Protein AF-A0AA88W3F8-F1 (afdb_monomer_lite)

Organism: NCBI:txid1293975

Foldseek 3Di:
DQAPVLVVVLVVLCPDPVCVVQVQLPPEEEDAAEPLQQPFPDPDPPTHHYPNCVDPSLQSHAYEYPYDDPPDDRYD

Secondary structure (DSSP, 8-state):
-TTHHHHHHHHHHHTSHHHHHHTTTT-EEE-SS-GGGG---SS-TTSSS-SGGGSHHHHTSEEE-SS--TT-SSB-

Radius of gyration: 12.28 Å; chains: 1; bounding box: 29×20×34 Å

Structure (mmCIF, N/CA/C/O backbone):
data_AF-A0AA88W3F8-F1
#
_entry.id   AF-A0AA88W3F8-F1
#
loop_
_atom_site.group_PDB
_atom_site.id
_atom_site.type_symbol
_atom_site.label_atom_id
_atom_site.label_alt_id
_atom_site.label_comp_id
_atom_site.label_asym_id
_atom_site.label_entity_id
_atom_site.label_seq_id
_atom_site.pdbx_PDB_ins_code
_atom_site.Cartn_x
_atom_site.Cartn_y
_atom_site.Cartn_z
_atom_site.occupancy
_atom_site.B_iso_or_equiv
_atom_site.auth_seq_id
_atom_site.auth_comp_id
_atom_site.auth_asym_id
_atom_site.auth_atom_id
_atom_site.pdbx_PDB_model_num
ATOM 1 N N . MET A 1 1 ? -2.899 -3.574 -17.186 1.00 62.72 1 MET A N 1
ATOM 2 C CA . MET A 1 1 ? -3.252 -4.851 -16.470 1.00 62.72 1 MET A CA 1
ATOM 3 C C . MET A 1 1 ? -2.583 -5.014 -15.088 1.00 62.72 1 MET A C 1
ATOM 5 O O . MET A 1 1 ? -3.110 -5.737 -14.249 1.00 62.72 1 MET A O 1
ATOM 9 N N . ARG A 1 2 ? -1.445 -4.351 -14.819 1.00 79.38 2 ARG A N 1
ATOM 10 C CA . ARG A 1 2 ? -0.635 -4.539 -13.592 1.00 79.38 2 ARG A CA 1
ATOM 11 C C . ARG A 1 2 ? -1.248 -3.995 -12.291 1.00 79.38 2 ARG A C 1
ATOM 13 O O . ARG A 1 2 ? -0.847 -4.438 -11.222 1.00 79.38 2 ARG A O 1
ATOM 20 N N . ASP A 1 3 ? -2.227 -3.096 -12.376 1.00 88.06 3 ASP A N 1
ATOM 21 C CA . ASP A 1 3 ? -2.851 -2.473 -11.197 1.00 88.06 3 ASP A CA 1
ATOM 22 C C . ASP A 1 3 ? -4.018 -3.281 -10.608 1.00 88.06 3 ASP A C 1
ATOM 24 O O . ASP A 1 3 ? -4.412 -3.038 -9.471 1.00 88.06 3 ASP A O 1
ATOM 28 N N . VAL A 1 4 ? -4.562 -4.254 -11.352 1.00 90.94 4 VAL A N 1
ATOM 29 C CA . VAL A 1 4 ? -5.780 -4.990 -10.958 1.00 90.94 4 VAL A CA 1
ATOM 30 C C . VAL A 1 4 ? -5.585 -5.709 -9.625 1.00 90.94 4 VAL A C 1
ATOM 32 O O . VAL A 1 4 ? -6.394 -5.543 -8.723 1.00 90.94 4 VAL A O 1
ATOM 35 N N . ALA A 1 5 ? -4.467 -6.419 -9.454 1.00 91.50 5 ALA A N 1
ATOM 36 C CA . ALA A 1 5 ? -4.177 -7.118 -8.203 1.00 91.50 5 ALA A CA 1
ATOM 37 C C . ALA A 1 5 ? -4.042 -6.158 -7.006 1.00 91.50 5 ALA A C 1
ATOM 39 O O . ALA A 1 5 ? -4.490 -6.477 -5.908 1.00 91.50 5 ALA A O 1
ATOM 40 N N . SER A 1 6 ? -3.458 -4.974 -7.215 1.00 92.75 6 SER A N 1
ATOM 41 C CA . SER A 1 6 ? -3.318 -3.954 -6.170 1.00 92.75 6 SER A CA 1
ATOM 42 C C . SER A 1 6 ? -4.672 -3.373 -5.765 1.00 92.75 6 SER A C 1
ATOM 44 O O . SER A 1 6 ? -4.933 -3.187 -4.577 1.00 92.75 6 SER A O 1
ATOM 46 N N . LEU A 1 7 ? -5.545 -3.120 -6.744 1.00 94.50 7 LEU A N 1
ATOM 47 C CA . LEU A 1 7 ? -6.908 -2.648 -6.508 1.00 94.50 7 LEU A CA 1
ATOM 48 C C . LEU A 1 7 ? -7.751 -3.711 -5.801 1.00 94.50 7 LEU A C 1
ATOM 50 O O . LEU A 1 7 ? -8.423 -3.401 -4.822 1.00 94.50 7 LEU A O 1
ATOM 54 N N . ASP A 1 8 ? -7.687 -4.963 -6.251 1.00 95.81 8 ASP A N 1
ATOM 55 C CA . ASP A 1 8 ? -8.426 -6.072 -5.648 1.00 95.81 8 ASP A CA 1
ATOM 56 C C . ASP A 1 8 ? -7.985 -6.326 -4.204 1.00 95.81 8 ASP A C 1
ATOM 58 O O . ASP A 1 8 ? -8.830 -6.511 -3.326 1.00 95.81 8 ASP A O 1
ATOM 62 N N . LEU A 1 9 ? -6.676 -6.263 -3.934 1.00 94.38 9 LEU A N 1
ATOM 63 C CA . LEU A 1 9 ? -6.131 -6.363 -2.583 1.00 94.38 9 LEU A CA 1
ATOM 64 C C . LEU A 1 9 ? -6.713 -5.276 -1.676 1.00 94.38 9 LEU A C 1
ATOM 66 O O . LEU A 1 9 ? -7.303 -5.605 -0.648 1.00 94.38 9 LEU A O 1
ATOM 70 N N . VAL A 1 10 ? -6.596 -4.004 -2.064 1.00 95.00 10 VAL A N 1
ATOM 71 C CA . VAL A 1 10 ? -7.124 -2.881 -1.276 1.00 95.00 10 VAL A CA 1
ATOM 72 C C . VAL A 1 10 ? -8.633 -3.008 -1.072 1.00 95.00 10 VAL A C 1
ATOM 74 O O . VAL A 1 10 ? -9.093 -2.965 0.065 1.00 95.00 10 VAL A O 1
ATOM 77 N N . ASN A 1 11 ? -9.393 -3.290 -2.132 1.00 96.06 11 ASN A N 1
ATOM 78 C CA . ASN A 1 11 ? -10.840 -3.496 -2.050 1.00 96.06 11 ASN A CA 1
ATOM 79 C C . ASN A 1 11 ? -11.219 -4.639 -1.096 1.00 96.06 11 ASN A C 1
ATOM 81 O O . ASN A 1 11 ? -12.283 -4.607 -0.477 1.00 96.06 11 ASN A O 1
ATOM 85 N N . SER A 1 12 ? -10.394 -5.685 -1.009 1.00 95.25 12 SER A N 1
ATOM 86 C CA . SER A 1 12 ? -10.622 -6.805 -0.094 1.00 95.25 12 SER A CA 1
ATOM 87 C C . SER A 1 12 ? -10.318 -6.443 1.360 1.00 95.25 12 SER A C 1
ATOM 89 O O . SER A 1 12 ? -11.037 -6.897 2.249 1.00 95.25 12 SER A O 1
ATOM 91 N N . LEU A 1 13 ? -9.299 -5.608 1.595 1.00 94.50 13 LEU A N 1
ATOM 92 C CA . LEU A 1 13 ? -8.909 -5.125 2.918 1.00 94.50 13 LEU A CA 1
ATOM 93 C C . LEU A 1 13 ? -9.933 -4.132 3.461 1.00 94.50 13 LEU A C 1
ATOM 95 O O . LEU A 1 13 ? -10.411 -4.316 4.571 1.00 94.50 13 LEU A O 1
ATOM 99 N N . GLU A 1 14 ? -10.360 -3.154 2.662 1.00 95.44 14 GLU A N 1
ATOM 100 C CA . GLU A 1 14 ? -11.323 -2.129 3.091 1.00 95.44 14 GLU A CA 1
ATOM 101 C C . GLU A 1 14 ? -12.698 -2.704 3.475 1.00 95.44 14 GLU A C 1
ATOM 103 O O . GLU A 1 14 ? -13.446 -2.091 4.233 1.00 95.44 14 GLU A O 1
ATOM 108 N N . LYS A 1 15 ? -13.034 -3.904 2.984 1.00 96.62 15 LYS A N 1
ATOM 109 C CA . LYS A 1 15 ? -14.266 -4.629 3.342 1.00 96.62 15 LYS A CA 1
ATOM 110 C C . LYS A 1 15 ? -14.170 -5.389 4.664 1.00 96.62 15 LYS A C 1
ATOM 112 O O . LYS A 1 15 ? -15.184 -5.904 5.137 1.00 96.62 15 LYS A O 1
ATOM 117 N N . ARG A 1 16 ? -12.975 -5.527 5.239 1.00 95.56 16 ARG A N 1
ATOM 118 C CA . ARG A 1 16 ? -12.775 -6.203 6.522 1.00 95.56 16 ARG A CA 1
ATOM 119 C C . ARG A 1 16 ? -13.272 -5.302 7.655 1.00 95.56 16 ARG A C 1
ATOM 121 O O . ARG A 1 16 ? -12.943 -4.117 7.657 1.00 95.56 16 ARG A O 1
ATOM 128 N N . PRO A 1 17 ? -14.040 -5.818 8.631 1.00 96.00 17 PRO A N 1
ATOM 129 C CA . PRO A 1 17 ? -14.466 -5.008 9.772 1.00 96.00 17 PRO A CA 1
ATOM 130 C C . PRO A 1 17 ? -13.270 -4.429 10.541 1.00 96.00 17 PRO A C 1
ATOM 132 O O . PRO A 1 17 ? -13.350 -3.304 11.029 1.00 96.00 17 PRO A O 1
ATOM 135 N N . GLU A 1 18 ? -12.144 -5.143 10.575 1.00 95.94 18 GLU A N 1
ATOM 136 C CA . GLU A 1 18 ? -10.892 -4.707 11.193 1.00 95.94 18 GLU A CA 1
ATOM 137 C C . GLU A 1 18 ? -10.359 -3.414 10.568 1.00 95.94 18 GLU A C 1
ATOM 139 O O . GLU A 1 18 ? -9.889 -2.535 11.284 1.00 95.94 18 GLU A O 1
ATOM 144 N N . TRP A 1 19 ? -10.511 -3.243 9.251 1.00 96.06 19 TRP A N 1
ATOM 145 C CA . TRP A 1 19 ? -10.091 -2.023 8.563 1.00 96.06 19 TRP A CA 1
ATOM 146 C C . TRP A 1 19 ? -10.761 -0.781 9.142 1.00 96.06 19 TRP A C 1
ATOM 148 O O . TRP A 1 19 ? -10.126 0.256 9.319 1.00 96.06 19 TRP A O 1
ATOM 158 N N . SER A 1 20 ? -12.051 -0.886 9.469 1.00 94.75 20 SER A N 1
ATOM 159 C CA . SER A 1 20 ? -12.843 0.244 9.953 1.00 94.75 20 SER A CA 1
ATOM 160 C C . SER A 1 20 ? -12.446 0.728 11.352 1.00 94.75 20 SER A C 1
ATOM 162 O O . SER A 1 20 ? -12.774 1.859 11.705 1.00 94.75 20 SER A O 1
ATOM 164 N N . ILE A 1 21 ? -11.711 -0.081 12.128 1.00 95.81 21 ILE A N 1
ATOM 165 C CA . ILE A 1 21 ? -11.327 0.243 13.510 1.00 95.81 21 ILE A CA 1
ATOM 166 C C . ILE A 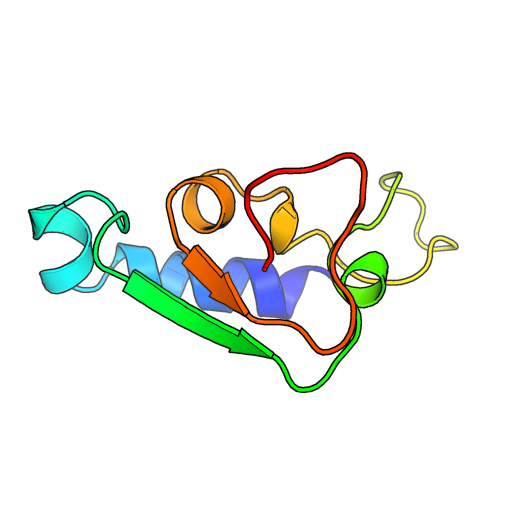1 21 ? -10.380 1.448 13.539 1.00 95.81 21 ILE A C 1
ATOM 168 O O . ILE A 1 21 ? -10.578 2.369 14.331 1.00 95.81 21 ILE A O 1
ATOM 172 N N . MET A 1 22 ? -9.373 1.468 12.659 1.00 96.12 22 MET A N 1
ATOM 173 C CA . MET A 1 22 ? -8.415 2.578 12.548 1.00 96.12 22 MET A CA 1
ATOM 174 C C . MET A 1 22 ? -8.197 3.068 11.110 1.00 96.12 22 MET A C 1
ATOM 176 O O . MET A 1 22 ? -7.206 3.741 10.815 1.00 96.12 22 MET A O 1
ATOM 180 N N . GLY A 1 23 ? -9.110 2.735 10.199 1.00 93.19 23 GLY A N 1
ATOM 181 C CA . GLY A 1 23 ? -9.025 3.108 8.787 1.00 93.19 23 GLY A CA 1
ATOM 182 C C . GLY A 1 23 ? -7.794 2.540 8.074 1.00 93.19 23 GLY A C 1
ATOM 183 O O . GLY A 1 23 ? -7.304 3.174 7.145 1.00 93.19 23 GLY A O 1
ATOM 184 N N . GLY A 1 24 ? -7.250 1.410 8.535 1.00 93.69 24 GLY A N 1
ATOM 185 C CA . GLY A 1 24 ? -6.024 0.804 8.003 1.00 93.69 24 GLY A CA 1
ATOM 186 C C . GLY A 1 24 ? -4.721 1.250 8.681 1.00 93.69 24 GLY A C 1
ATOM 187 O O . GLY A 1 24 ? -3.680 0.656 8.426 1.00 93.69 24 GLY A O 1
ATOM 188 N N . LYS A 1 25 ? -4.735 2.229 9.595 1.00 94.19 25 LYS A N 1
ATOM 189 C CA . LYS A 1 25 ? -3.508 2.702 10.278 1.00 94.19 25 LYS A CA 1
ATOM 190 C C . LYS A 1 25 ? -2.839 1.655 11.174 1.00 94.19 25 LYS A C 1
ATOM 192 O O . LYS A 1 25 ? -1.649 1.739 11.462 1.00 94.19 25 LYS A O 1
ATOM 197 N N . ASP A 1 26 ? -3.611 0.680 11.620 1.00 94.62 26 ASP A N 1
ATOM 198 C CA . ASP A 1 26 ? -3.192 -0.492 12.384 1.00 94.62 26 ASP A CA 1
ATOM 199 C C . ASP A 1 26 ? -2.825 -1.699 11.503 1.00 94.62 26 ASP A C 1
ATOM 201 O O . ASP A 1 26 ? -2.437 -2.743 12.025 1.00 94.62 26 ASP A O 1
ATOM 205 N N . HIS A 1 27 ? -2.921 -1.574 10.177 1.00 94.19 27 HIS A N 1
ATOM 206 C CA . HIS A 1 27 ? -2.585 -2.643 9.245 1.00 94.19 27 HIS A CA 1
ATOM 207 C C . HIS A 1 27 ? -1.132 -2.526 8.774 1.00 94.19 27 HIS A C 1
ATOM 209 O O . HIS A 1 27 ? -0.629 -1.448 8.444 1.00 94.19 27 HIS A O 1
ATOM 215 N N . PHE A 1 28 ? -0.461 -3.677 8.729 1.00 94.50 28 PHE A N 1
ATOM 216 C CA . PHE A 1 28 ? 0.936 -3.802 8.331 1.00 94.50 28 PHE A CA 1
ATOM 217 C C . PHE A 1 28 ? 1.087 -4.856 7.236 1.00 94.50 28 PHE A C 1
ATOM 219 O O . PHE A 1 28 ? 0.578 -5.971 7.372 1.00 94.50 28 PHE A O 1
ATOM 226 N N . LEU A 1 29 ? 1.802 -4.519 6.162 1.00 93.75 29 LEU A N 1
ATOM 227 C CA . LEU A 1 29 ? 2.037 -5.415 5.031 1.00 93.75 29 LEU A CA 1
ATOM 228 C C . LEU A 1 29 ? 3.533 -5.539 4.726 1.00 93.75 29 LEU A C 1
ATOM 230 O O . LEU A 1 29 ? 4.265 -4.554 4.718 1.00 93.75 29 LEU A O 1
ATOM 234 N N . ILE A 1 30 ? 3.980 -6.763 4.443 1.00 94.19 30 ILE A N 1
ATOM 235 C CA . ILE A 1 30 ? 5.359 -7.065 4.040 1.00 94.19 30 ILE A CA 1
ATOM 236 C C . ILE A 1 30 ? 5.348 -7.465 2.571 1.00 94.19 30 ILE A C 1
ATOM 238 O O . ILE A 1 30 ? 4.611 -8.374 2.182 1.00 94.19 30 ILE A O 1
ATOM 242 N N . ALA A 1 31 ? 6.191 -6.830 1.764 1.00 92.50 31 ALA A N 1
ATOM 243 C CA . ALA A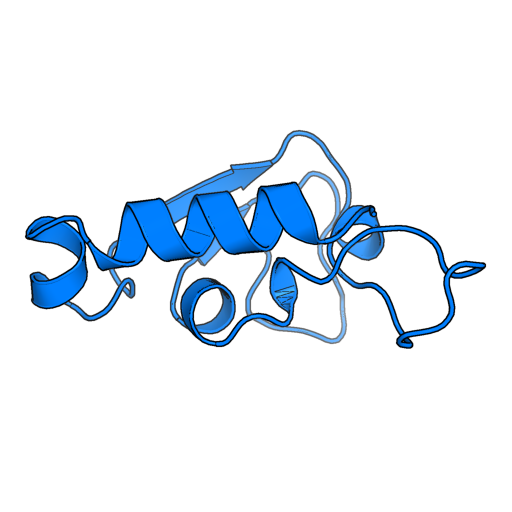 1 31 ? 6.396 -7.215 0.377 1.00 92.50 31 ALA A CA 1
ATOM 244 C C . ALA A 1 31 ? 7.846 -7.653 0.143 1.00 92.50 31 ALA A C 1
ATOM 246 O O . ALA A 1 31 ? 8.792 -6.943 0.462 1.00 92.50 31 ALA A O 1
ATOM 247 N N . GLY A 1 32 ? 8.029 -8.815 -0.489 1.00 93.75 32 GLY A N 1
ATOM 248 C CA . GLY A 1 32 ? 9.352 -9.362 -0.826 1.00 93.75 32 GLY A CA 1
ATOM 249 C C . GLY A 1 32 ? 10.033 -8.698 -2.028 1.00 93.75 32 GLY A C 1
ATOM 250 O O . GLY A 1 32 ? 10.838 -9.335 -2.700 1.00 93.75 32 GLY A O 1
ATOM 251 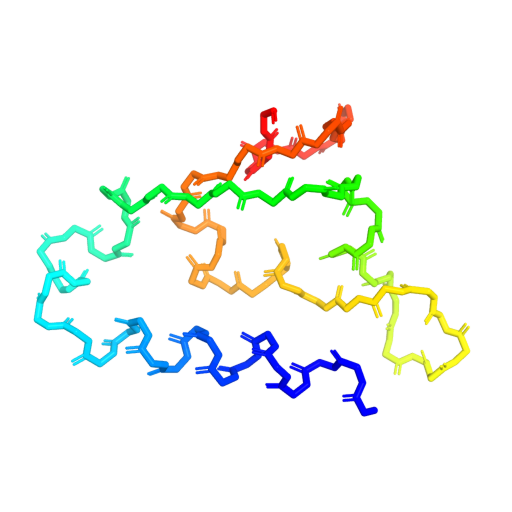N N . ARG A 1 33 ? 9.658 -7.461 -2.361 1.00 93.19 33 ARG A N 1
ATOM 252 C CA . ARG A 1 33 ? 10.110 -6.719 -3.544 1.00 93.19 33 ARG A CA 1
ATOM 253 C C . ARG A 1 33 ? 10.449 -5.273 -3.180 1.00 93.19 33 ARG A C 1
ATOM 255 O O . ARG A 1 33 ? 10.122 -4.828 -2.082 1.00 93.19 33 ARG A O 1
ATOM 262 N N . ILE A 1 34 ? 11.138 -4.568 -4.075 1.00 92.31 34 ILE A N 1
ATOM 263 C CA . ILE A 1 34 ? 11.598 -3.189 -3.848 1.00 92.31 34 ILE A CA 1
ATOM 264 C C . ILE A 1 34 ? 10.463 -2.178 -4.068 1.00 92.31 34 ILE A C 1
ATOM 266 O O . ILE A 1 34 ? 9.531 -2.443 -4.830 1.00 92.31 34 ILE A O 1
ATOM 270 N N . THR A 1 35 ? 10.545 -1.001 -3.440 1.00 91.12 35 THR A N 1
ATOM 271 C CA . THR A 1 35 ? 9.509 0.055 -3.496 1.00 91.12 35 THR A CA 1
ATOM 272 C C . THR A 1 35 ? 9.087 0.441 -4.921 1.00 91.12 35 THR A C 1
ATOM 274 O O . THR A 1 35 ? 7.905 0.657 -5.198 1.00 91.12 35 THR A O 1
ATOM 277 N N . TRP A 1 36 ? 10.031 0.445 -5.867 1.00 90.00 36 TRP A N 1
ATOM 278 C CA . TRP A 1 36 ? 9.812 0.831 -7.266 1.00 90.00 36 TRP A CA 1
ATOM 279 C C . TRP A 1 36 ? 8.852 -0.098 -8.016 1.00 90.00 36 TRP A C 1
ATOM 281 O O . TRP A 1 36 ? 8.209 0.318 -8.977 1.00 90.00 36 TRP A O 1
ATOM 291 N N . ASP A 1 37 ? 8.675 -1.331 -7.541 1.00 91.94 37 ASP A N 1
ATOM 292 C CA . ASP A 1 37 ? 7.721 -2.283 -8.115 1.00 91.94 37 ASP A CA 1
ATOM 293 C C . ASP A 1 37 ? 6.261 -1.923 -7.811 1.00 91.94 37 ASP A C 1
ATOM 295 O O . ASP A 1 37 ? 5.342 -2.397 -8.483 1.00 91.94 37 ASP A O 1
ATOM 299 N N . PHE A 1 38 ? 6.050 -1.057 -6.819 1.00 92.31 38 PHE A N 1
ATOM 300 C CA . PHE A 1 38 ? 4.746 -0.628 -6.315 1.00 92.31 38 PHE A CA 1
ATOM 301 C C . PHE A 1 38 ? 4.497 0.878 -6.500 1.00 92.31 38 PHE A C 1
ATOM 303 O O . PHE A 1 38 ? 3.498 1.401 -5.995 1.00 92.31 38 PHE A O 1
ATOM 310 N N . ARG A 1 39 ? 5.398 1.573 -7.212 1.00 88.38 39 ARG A N 1
ATOM 311 C CA . ARG A 1 39 ? 5.369 3.021 -7.473 1.00 88.38 39 ARG A CA 1
ATOM 312 C C . ARG A 1 39 ? 5.422 3.329 -8.964 1.00 88.38 39 ARG A C 1
ATOM 314 O O . ARG A 1 39 ? 6.333 4.002 -9.442 1.00 88.38 39 ARG A O 1
ATOM 321 N N . LYS A 1 40 ? 4.423 2.864 -9.704 1.00 87.38 40 LYS A N 1
ATOM 322 C CA . LYS A 1 40 ? 4.268 3.228 -11.113 1.00 87.38 40 LYS A CA 1
ATOM 323 C C . LYS A 1 40 ? 4.123 4.753 -11.260 1.00 87.38 40 LYS A C 1
ATOM 325 O O . LYS A 1 40 ? 3.203 5.332 -10.684 1.00 87.38 40 LYS A O 1
ATOM 330 N N . ALA A 1 41 ? 5.046 5.387 -11.985 1.00 77.56 41 ALA A N 1
ATOM 331 C CA . ALA A 1 41 ? 5.159 6.847 -12.062 1.00 77.56 41 ALA A CA 1
ATOM 332 C C . ALA A 1 41 ? 4.044 7.502 -12.893 1.00 77.56 41 ALA A C 1
ATOM 334 O O . ALA A 1 41 ? 3.593 8.595 -12.550 1.00 77.56 41 ALA A O 1
ATOM 335 N N . SER A 1 42 ? 3.586 6.834 -13.955 1.00 82.00 42 SER A N 1
ATOM 336 C CA . SER A 1 42 ? 2.487 7.296 -14.800 1.00 82.00 42 SER A CA 1
ATOM 337 C C . SER A 1 42 ? 1.453 6.200 -15.078 1.00 82.00 42 SER A C 1
ATOM 339 O O . SER A 1 42 ? 1.580 5.043 -14.669 1.00 82.00 42 SER A O 1
ATOM 341 N N . ASP A 1 43 ? 0.398 6.567 -15.802 1.00 79.50 43 ASP A N 1
ATOM 342 C CA . ASP A 1 43 ? -0.650 5.637 -16.223 1.00 79.50 43 ASP A CA 1
ATOM 343 C C . ASP A 1 43 ? -0.280 4.873 -17.498 1.00 79.50 43 ASP A C 1
ATOM 345 O O . ASP A 1 43 ? -0.979 3.929 -17.869 1.00 79.50 43 ASP A O 1
ATOM 349 N N . GLU A 1 44 ? 0.855 5.195 -18.120 1.00 82.75 44 GLU A N 1
ATOM 350 C CA . GLU A 1 44 ? 1.317 4.556 -19.348 1.00 82.75 44 GLU A CA 1
ATOM 351 C C . GLU A 1 44 ? 1.603 3.066 -19.121 1.00 82.75 44 GLU A C 1
ATOM 353 O O . GLU A 1 44 ? 2.239 2.669 -18.147 1.00 82.75 44 GLU A O 1
ATOM 358 N N . GLU A 1 45 ? 1.115 2.184 -19.995 1.00 78.81 45 GLU A N 1
ATOM 359 C CA . GLU A 1 45 ? 1.329 0.729 -19.857 1.00 78.81 45 GLU A CA 1
ATOM 360 C C . GLU A 1 45 ? 2.809 0.323 -20.022 1.00 78.81 45 GLU A C 1
ATOM 362 O O . GLU A 1 45 ? 3.197 -0.774 -19.620 1.00 78.81 45 GLU A O 1
ATOM 367 N N . THR A 1 46 ? 3.643 1.208 -20.570 1.00 83.00 46 THR A N 1
ATOM 368 C CA . THR A 1 46 ? 5.097 1.036 -20.697 1.00 83.00 46 THR A CA 1
ATOM 369 C C . THR A 1 46 ? 5.837 1.156 -19.368 1.00 83.00 46 THR A C 1
ATOM 371 O O . THR A 1 46 ? 6.919 0.582 -19.229 1.00 83.00 46 THR A O 1
ATOM 374 N N . ASP A 1 47 ? 5.256 1.837 -18.380 1.00 84.62 47 ASP A N 1
ATOM 375 C CA . ASP A 1 47 ? 5.900 2.049 -17.089 1.00 84.62 47 ASP A CA 1
ATOM 376 C C . ASP A 1 47 ? 5.975 0.768 -16.253 1.00 84.62 47 ASP A C 1
ATOM 378 O O . ASP A 1 47 ? 5.089 -0.100 -16.242 1.00 84.62 47 ASP A O 1
ATOM 382 N N . TRP A 1 48 ? 7.078 0.653 -15.519 1.00 88.31 48 TRP A N 1
ATOM 383 C CA . TRP A 1 48 ? 7.332 -0.468 -14.629 1.00 88.31 48 TRP A CA 1
ATOM 384 C C . TRP A 1 48 ? 6.496 -0.387 -13.345 1.00 88.31 48 TRP A C 1
ATOM 386 O O . TRP A 1 48 ? 6.215 0.690 -12.825 1.00 88.31 48 TRP A O 1
ATOM 396 N N . GLY A 1 49 ? 6.140 -1.559 -12.815 1.00 89.81 49 GLY A N 1
ATOM 397 C CA . GLY A 1 49 ? 5.458 -1.692 -11.532 1.00 89.81 49 GLY A CA 1
ATOM 398 C C . GLY A 1 49 ? 3.937 -1.535 -11.593 1.00 89.81 49 GLY A C 1
ATOM 399 O O . GLY A 1 49 ? 3.308 -1.641 -12.650 1.00 89.81 49 GLY A O 1
ATOM 400 N N . ASN A 1 50 ? 3.350 -1.347 -10.414 1.00 91.38 50 ASN A N 1
ATOM 401 C CA . ASN A 1 50 ? 1.932 -1.058 -10.200 1.00 91.38 50 ASN A CA 1
ATOM 402 C C . ASN A 1 50 ? 1.760 0.137 -9.248 1.00 91.38 50 ASN A C 1
ATOM 404 O O . ASN A 1 50 ? 2.740 0.693 -8.760 1.00 91.38 50 ASN A O 1
ATOM 408 N N . LYS A 1 51 ? 0.518 0.539 -8.978 1.00 91.06 51 LYS A N 1
ATOM 409 C CA . LYS A 1 51 ? 0.204 1.724 -8.160 1.00 91.06 51 LYS A CA 1
ATOM 410 C C . LYS A 1 51 ? -0.067 1.459 -6.679 1.00 91.06 51 LYS A C 1
ATOM 412 O O . LYS A 1 51 ? -0.594 2.351 -6.018 1.00 91.06 51 LYS A O 1
ATOM 417 N N . LEU A 1 52 ? 0.244 0.276 -6.142 1.00 93.81 52 LEU A N 1
ATOM 418 C CA . LEU A 1 52 ? -0.144 -0.111 -4.777 1.00 93.81 52 LEU A CA 1
ATOM 419 C C . LEU A 1 52 ? 0.224 0.962 -3.746 1.00 93.81 52 LEU A C 1
ATOM 421 O O . LEU A 1 52 ? -0.663 1.414 -3.034 1.00 93.81 52 LEU A O 1
ATOM 425 N N . LEU A 1 53 ? 1.473 1.443 -3.724 1.00 92.12 53 LEU A N 1
ATOM 426 C CA . LEU A 1 53 ? 1.930 2.450 -2.751 1.00 92.12 53 LEU A CA 1
ATOM 427 C C . LEU A 1 53 ? 1.350 3.855 -2.984 1.00 92.12 53 LEU A C 1
ATOM 429 O O . LEU A 1 53 ? 1.501 4.732 -2.129 1.00 92.12 53 LEU A O 1
ATOM 433 N N . PHE A 1 54 ? 0.680 4.085 -4.114 1.00 91.62 54 PHE A N 1
ATOM 434 C CA . PHE A 1 54 ? -0.023 5.332 -4.405 1.00 91.62 54 PHE A CA 1
ATOM 435 C C . PHE A 1 54 ? -1.515 5.288 -4.071 1.00 91.62 54 PHE A C 1
ATOM 437 O O . PHE A 1 54 ? -2.131 6.356 -3.990 1.00 91.62 54 PHE A O 1
ATOM 444 N N . LEU A 1 55 ? -2.088 4.105 -3.824 1.00 92.44 55 LEU A N 1
ATOM 445 C CA . LEU A 1 55 ? -3.488 3.975 -3.425 1.00 92.44 55 LEU A CA 1
ATOM 446 C C . LEU A 1 55 ? -3.725 4.639 -2.053 1.00 92.44 55 LEU A C 1
ATOM 448 O O . LEU A 1 55 ? -2.911 4.456 -1.145 1.00 92.44 55 LEU A O 1
ATOM 452 N N . PRO A 1 56 ? -4.834 5.384 -1.858 1.00 92.31 56 PRO A N 1
ATOM 453 C CA . PRO A 1 56 ? -5.121 6.063 -0.591 1.00 92.31 56 PRO A CA 1
ATOM 454 C C . PRO A 1 56 ? -5.106 5.128 0.623 1.00 92.31 56 PRO A C 1
ATOM 456 O O . PRO A 1 56 ? -4.507 5.458 1.641 1.00 92.31 56 PRO A O 1
ATOM 459 N N . ALA A 1 57 ? -5.691 3.938 0.482 1.00 92.62 57 ALA A N 1
ATOM 460 C CA . ALA A 1 57 ? -5.698 2.913 1.519 1.00 92.62 57 ALA A CA 1
ATOM 461 C C . ALA A 1 57 ? -4.281 2.468 1.909 1.00 92.62 57 ALA A C 1
ATOM 463 O O . ALA A 1 57 ? -3.953 2.399 3.087 1.00 92.62 57 ALA A O 1
ATOM 464 N N . ALA A 1 58 ? -3.413 2.229 0.923 1.00 92.38 58 ALA A N 1
ATOM 465 C CA . ALA A 1 58 ? -2.032 1.820 1.164 1.00 92.38 58 ALA A CA 1
ATOM 466 C C . ALA A 1 58 ? -1.184 2.932 1.793 1.00 92.38 58 ALA A C 1
ATOM 468 O O . ALA A 1 58 ? -0.302 2.643 2.591 1.00 92.38 58 ALA A O 1
ATOM 469 N N . LYS A 1 59 ? -1.470 4.205 1.491 1.00 91.94 59 LYS A N 1
ATOM 470 C CA . LYS A 1 59 ? -0.844 5.348 2.179 1.00 91.94 59 LYS A CA 1
ATOM 471 C C . LYS A 1 59 ? -1.236 5.448 3.650 1.00 91.94 59 LYS A C 1
ATOM 473 O O . LYS A 1 59 ? -0.514 6.080 4.414 1.00 91.94 59 LYS A O 1
ATOM 478 N N . ASN A 1 60 ? -2.378 4.876 4.023 1.00 92.88 60 ASN A N 1
ATOM 479 C CA . ASN A 1 60 ? -2.851 4.877 5.399 1.00 92.88 60 ASN A CA 1
ATOM 480 C C . ASN A 1 60 ? -2.363 3.661 6.198 1.00 92.88 60 ASN A C 1
ATOM 482 O O . ASN A 1 60 ? -2.570 3.637 7.402 1.00 92.88 60 ASN A O 1
ATOM 486 N N . MET A 1 61 ? -1.715 2.689 5.550 1.00 93.44 61 MET A N 1
ATOM 487 C CA . MET A 1 61 ? -1.088 1.524 6.177 1.00 93.44 61 MET A CA 1
ATOM 488 C C . MET A 1 61 ? 0.428 1.698 6.283 1.00 93.44 61 MET A C 1
ATOM 490 O O . MET A 1 61 ? 1.025 2.535 5.605 1.00 93.44 61 MET A O 1
ATOM 494 N N . SER A 1 62 ? 1.063 0.836 7.074 1.00 92.75 62 SER A N 1
ATOM 495 C CA . SER A 1 62 ? 2.521 0.697 7.094 1.00 92.75 62 SER A CA 1
ATOM 496 C C . SER A 1 62 ? 2.966 -0.458 6.196 1.00 92.75 62 SER A C 1
ATOM 498 O O . SER A 1 62 ? 2.441 -1.569 6.302 1.00 92.75 62 SER A O 1
ATOM 500 N N . MET A 1 63 ? 3.958 -0.222 5.334 1.00 93.31 63 MET A N 1
ATOM 501 C CA . MET A 1 63 ? 4.532 -1.251 4.463 1.00 93.31 63 MET A CA 1
ATOM 502 C C . MET A 1 63 ? 6.033 -1.419 4.699 1.00 93.31 63 MET A C 1
ATOM 504 O O . MET A 1 63 ? 6.758 -0.435 4.786 1.00 93.31 63 MET A O 1
ATOM 508 N N . LEU A 1 64 ? 6.491 -2.668 4.777 1.00 93.12 64 LEU A N 1
ATOM 509 C CA . LEU A 1 64 ? 7.908 -3.037 4.811 1.00 93.12 64 LEU A CA 1
ATOM 510 C C . LEU A 1 64 ? 8.286 -3.683 3.479 1.00 93.12 64 LEU A C 1
ATOM 512 O O . LEU A 1 64 ? 7.648 -4.652 3.047 1.00 93.12 64 LEU A O 1
ATOM 516 N N . VAL A 1 65 ? 9.316 -3.147 2.837 1.00 93.56 65 VAL A N 1
ATOM 517 C CA . VAL A 1 65 ? 9.793 -3.569 1.512 1.00 93.56 65 VAL A CA 1
ATOM 518 C C . VAL A 1 65 ? 11.288 -3.888 1.562 1.00 93.56 65 VAL A C 1
ATOM 520 O O . VAL A 1 65 ? 11.967 -3.604 2.541 1.00 93.56 65 VAL A O 1
ATOM 523 N N . VAL A 1 66 ? 11.827 -4.512 0.510 1.00 91.75 66 VAL A N 1
ATOM 524 C CA . VAL A 1 66 ? 13.261 -4.879 0.466 1.00 91.75 66 VAL A CA 1
ATOM 525 C C . VAL A 1 66 ? 14.173 -3.650 0.344 1.00 91.75 66 VAL A C 1
ATOM 527 O O . VAL A 1 66 ? 15.294 -3.653 0.844 1.00 91.75 66 VAL A O 1
ATOM 530 N N . GLU A 1 67 ? 13.691 -2.605 -0.325 1.00 90.38 67 GLU A N 1
ATOM 531 C CA . GLU A 1 67 ? 14.368 -1.318 -0.501 1.00 90.38 67 GLU A CA 1
ATOM 532 C C . GLU A 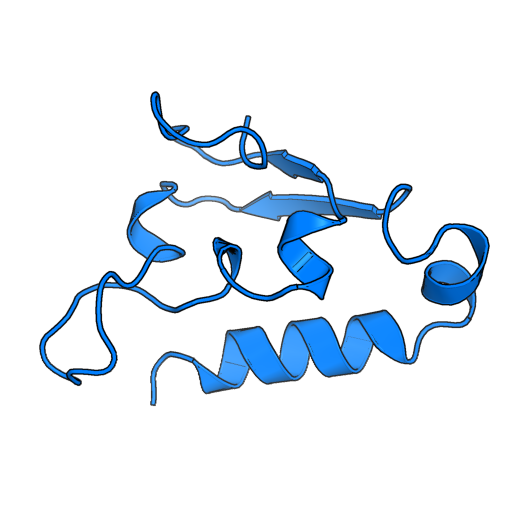1 67 ? 13.309 -0.222 -0.412 1.00 90.38 67 GLU A C 1
ATOM 534 O O . GLU A 1 67 ? 12.332 -0.275 -1.169 1.00 90.38 67 GLU A O 1
ATOM 539 N N . SER A 1 68 ? 13.505 0.742 0.492 1.00 86.19 68 SER A N 1
ATOM 540 C CA . SER A 1 68 ? 12.591 1.859 0.727 1.00 86.19 68 SER A CA 1
ATOM 541 C C . SER A 1 68 ? 12.940 3.096 -0.099 1.00 86.19 68 SER A C 1
ATOM 543 O O . SER A 1 68 ? 14.079 3.325 -0.513 1.00 86.19 68 SER A O 1
ATOM 545 N N . SER A 1 69 ? 11.925 3.912 -0.377 1.00 83.12 69 SER A N 1
ATOM 546 C CA . SER A 1 69 ? 12.082 5.150 -1.129 1.00 83.12 69 SER A CA 1
ATOM 547 C C . SER A 1 69 ? 12.672 6.239 -0.230 1.00 83.12 69 SER A C 1
ATOM 549 O O . SER A 1 69 ? 12.056 6.588 0.774 1.00 83.12 69 SER A O 1
ATOM 551 N N . PRO A 1 70 ? 13.775 6.905 -0.616 1.00 79.75 70 PRO A N 1
ATOM 552 C CA . PRO A 1 70 ? 14.313 8.022 0.166 1.00 79.75 70 PRO A CA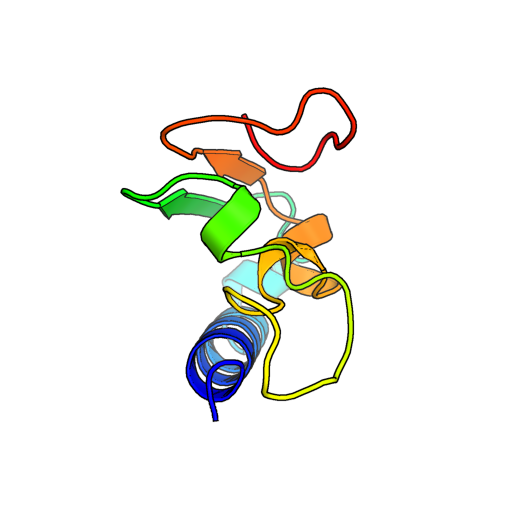 1
ATOM 553 C C . PRO A 1 70 ? 13.409 9.268 0.141 1.00 79.75 70 PRO A C 1
ATOM 555 O O . PRO A 1 70 ? 13.673 10.239 0.846 1.00 79.75 70 PRO A O 1
ATOM 558 N N . TRP A 1 71 ? 12.353 9.261 -0.680 1.00 80.25 71 TRP A N 1
ATOM 559 C CA . TRP A 1 71 ? 11.485 10.413 -0.934 1.00 80.25 71 TRP A CA 1
ATOM 560 C C . TRP A 1 71 ? 10.055 10.236 -0.418 1.00 80.25 71 TRP A C 1
ATOM 562 O O . TRP A 1 71 ? 9.261 11.171 -0.506 1.00 80.25 71 TRP A O 1
ATOM 5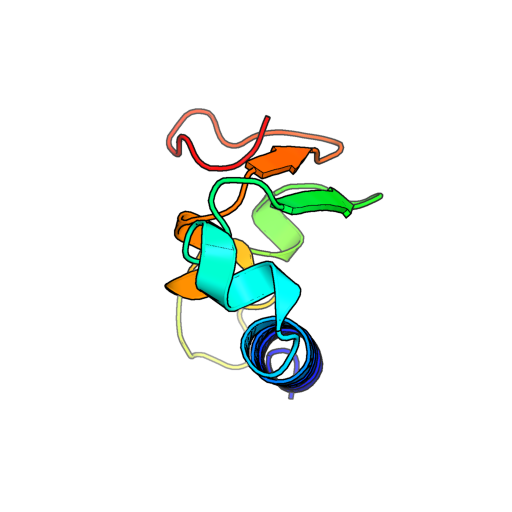72 N N . ASN A 1 72 ? 9.693 9.052 0.079 1.00 77.94 72 ASN A N 1
ATOM 573 C CA . ASN A 1 72 ? 8.334 8.752 0.519 1.00 77.94 72 ASN A CA 1
ATOM 574 C C . ASN A 1 72 ? 8.348 8.071 1.888 1.00 77.94 72 ASN A C 1
ATOM 576 O O . ASN A 1 72 ? 9.282 7.358 2.219 1.00 77.94 72 ASN A O 1
ATOM 580 N N . ALA A 1 73 ? 7.303 8.308 2.681 1.00 75.06 73 ALA A N 1
ATOM 581 C CA . ALA A 1 73 ? 7.270 7.928 4.095 1.00 75.06 73 ALA A CA 1
ATOM 582 C C . ALA A 1 73 ? 6.346 6.736 4.415 1.00 75.06 73 ALA A C 1
ATOM 584 O O . ALA A 1 73 ? 6.133 6.444 5.588 1.00 75.06 73 ALA A O 1
ATOM 585 N N . ASN A 1 74 ? 5.746 6.092 3.407 1.00 79.31 74 ASN A N 1
ATOM 586 C CA . ASN A 1 74 ? 4.794 4.987 3.602 1.00 79.31 74 ASN A CA 1
ATOM 587 C C . ASN A 1 74 ? 5.384 3.595 3.324 1.00 79.31 74 ASN A C 1
ATOM 589 O O . ASN A 1 74 ? 4.650 2.610 3.319 1.00 79.31 74 ASN A O 1
ATOM 593 N N . ASP A 1 75 ? 6.694 3.520 3.108 1.00 79.25 75 ASP A N 1
ATOM 594 C CA . ASP A 1 75 ? 7.463 2.291 2.989 1.00 79.25 75 ASP A CA 1
ATOM 595 C C . ASP A 1 75 ? 8.748 2.394 3.819 1.00 79.25 75 ASP A C 1
ATOM 597 O O . ASP A 1 75 ? 9.440 3.412 3.770 1.00 79.25 75 ASP A O 1
ATOM 601 N N . PHE A 1 76 ? 9.025 1.352 4.601 1.00 78.44 76 PHE A N 1
ATOM 602 C CA . PHE A 1 76 ? 10.179 1.233 5.493 1.00 78.44 76 PHE A CA 1
ATOM 603 C C . PHE A 1 76 ? 11.120 0.130 5.016 1.00 78.44 76 PHE A C 1
ATOM 605 O O . PHE A 1 76 ? 10.616 -0.837 4.392 1.00 78.44 76 PHE A O 1
#

InterPro domains:
  IPR040911 Exostosin, GT47 domain [PF03016] (6-76)

pLDDT: mean 89.83, std 6.53, range [62.72, 96.62]

Sequence (76 aa):
MRDVASLDLVNSLEKRPEWSIMGGKDHFLIAGRITWDFRKASDEETDWGNKLLFLPAAKNMSMLVVESSPWNANDF